Protein AF-A0A0H5QRA1-F1 (afdb_monomer)

Secondary structure (DSSP, 8-state):
---------TTS-HHHHHHHHHHHTTPEEE-----TT--HHHHHHHHHHHHHHHTTS-EEE---GGG-SSTHHHHHHHHHHHTS--TT-S-HHHHHHHHHHHHHHS-S-----

Solvent-accessible surface area (backbone atoms only — not comparable to full-atom values): 7324 Å² total; per-residue (Å²): 140,88,86,83,86,89,83,76,66,90,89,72,44,65,68,61,51,53,53,49,51,30,56,76,70,70,30,47,78,44,65,87,79,89,56,95,86,58,46,71,67,58,50,49,54,51,48,49,52,51,56,59,45,53,57,77,44,64,66,45,79,56,84,56,77,93,69,61,80,49,76,66,52,56,56,47,50,48,31,38,74,74,75,66,50,54,86,84,68,61,55,78,77,64,42,52,62,52,53,53,52,38,53,72,72,47,70,99,73,76,81,87,130

Radius of gyration: 16.14 Å; Cα contacts (8 Å, |Δi|>4): 67; chains: 1; bounding box: 44×27×43 Å

Structure (mmCIF, N/CA/C/O backbone):
data_AF-A0A0H5QRA1-F1
#
_entry.id   AF-A0A0H5QRA1-F1
#
loop_
_atom_site.group_PDB
_atom_site.id
_atom_site.type_symbol
_atom_site.label_atom_id
_atom_site.label_alt_id
_atom_site.label_comp_id
_atom_site.label_asym_id
_atom_site.label_entity_id
_atom_site.label_seq_id
_atom_site.pdbx_PDB_ins_code
_atom_site.Cartn_x
_atom_site.Cartn_y
_atom_site.Cartn_z
_atom_site.occupancy
_atom_site.B_iso_or_equiv
_atom_site.auth_seq_id
_atom_site.auth_comp_id
_atom_site.auth_asym_id
_atom_site.auth_atom_id
_atom_site.pdbx_PDB_model_num
ATOM 1 N N . ARG A 1 1 ? -11.173 -10.483 -1.622 1.00 67.06 1 ARG A N 1
ATOM 2 C CA . ARG A 1 1 ? -9.724 -10.169 -1.719 1.00 67.06 1 ARG A CA 1
ATOM 3 C C . ARG A 1 1 ? -9.287 -10.489 -3.142 1.00 67.06 1 ARG A C 1
ATOM 5 O O . ARG A 1 1 ? -9.627 -11.570 -3.600 1.00 67.06 1 ARG A O 1
ATOM 12 N N . GLY A 1 2 ? -8.620 -9.572 -3.843 1.00 88.69 2 GLY A N 1
ATOM 13 C CA . GLY A 1 2 ? -8.168 -9.791 -5.219 1.00 88.69 2 GLY A CA 1
ATOM 14 C C . GLY A 1 2 ? -6.835 -9.093 -5.444 1.00 88.69 2 GLY A C 1
ATOM 15 O O . GLY A 1 2 ? -6.763 -7.878 -5.311 1.00 88.69 2 GLY A O 1
ATOM 16 N N . ASN A 1 3 ? -5.799 -9.870 -5.750 1.00 93.12 3 ASN A N 1
ATOM 17 C CA . ASN A 1 3 ? -4.453 -9.384 -6.036 1.00 93.12 3 ASN A CA 1
ATOM 18 C C . ASN A 1 3 ? -4.052 -9.903 -7.419 1.00 93.12 3 ASN A C 1
ATOM 20 O O . ASN A 1 3 ? -4.358 -11.049 -7.749 1.00 93.12 3 ASN A O 1
ATOM 24 N N . ALA A 1 4 ? -3.368 -9.086 -8.215 1.00 94.56 4 ALA A N 1
ATOM 25 C CA . ALA A 1 4 ? -2.898 -9.477 -9.539 1.00 94.56 4 ALA A CA 1
ATOM 26 C C . ALA A 1 4 ? -1.475 -8.965 -9.769 1.00 94.56 4 ALA A C 1
ATOM 28 O O . ALA A 1 4 ? -1.169 -7.814 -9.462 1.00 94.56 4 ALA A O 1
ATOM 29 N N . LEU A 1 5 ? -0.624 -9.813 -10.348 1.00 95.00 5 LEU A N 1
ATOM 30 C CA . LEU A 1 5 ? 0.704 -9.437 -10.823 1.00 95.00 5 LEU A CA 1
ATOM 31 C C . LEU A 1 5 ? 0.647 -9.263 -12.341 1.00 95.00 5 LEU A C 1
ATOM 33 O O . LEU A 1 5 ? 0.432 -10.226 -13.076 1.00 9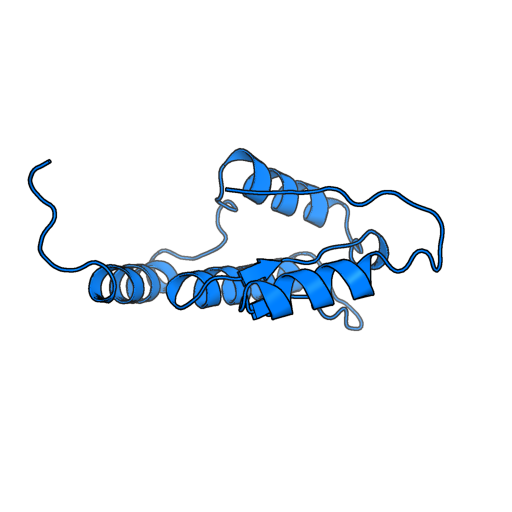5.00 5 LEU A O 1
ATOM 37 N N . LEU A 1 6 ? 0.821 -8.031 -12.816 1.00 94.25 6 LEU A N 1
ATOM 38 C CA . LEU A 1 6 ? 0.792 -7.728 -14.244 1.00 94.25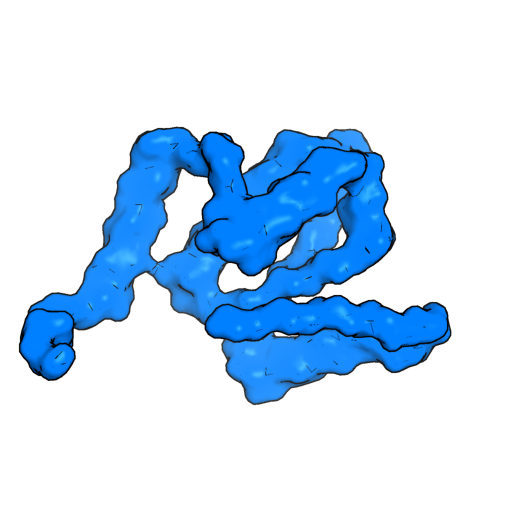 6 LEU A CA 1
ATOM 39 C C . LEU A 1 6 ? 2.208 -7.821 -14.818 1.00 94.25 6 LEU A C 1
ATOM 41 O O . LEU A 1 6 ? 3.043 -6.952 -14.568 1.00 94.25 6 LEU A O 1
ATOM 45 N N . VAL A 1 7 ? 2.456 -8.841 -15.637 1.00 93.81 7 VAL A N 1
ATOM 46 C CA . VAL A 1 7 ? 3.744 -9.068 -16.306 1.00 93.81 7 VAL A CA 1
ATOM 47 C C . VAL A 1 7 ? 3.624 -8.727 -17.789 1.00 93.81 7 VAL A C 1
ATOM 49 O O . VAL A 1 7 ? 2.657 -9.094 -18.449 1.00 93.81 7 VAL A O 1
ATOM 52 N N . GLY A 1 8 ? 4.600 -8.001 -18.327 1.00 90.62 8 GLY A N 1
ATOM 53 C CA . GLY A 1 8 ? 4.651 -7.662 -19.748 1.00 90.62 8 GLY A CA 1
ATOM 54 C C . GLY A 1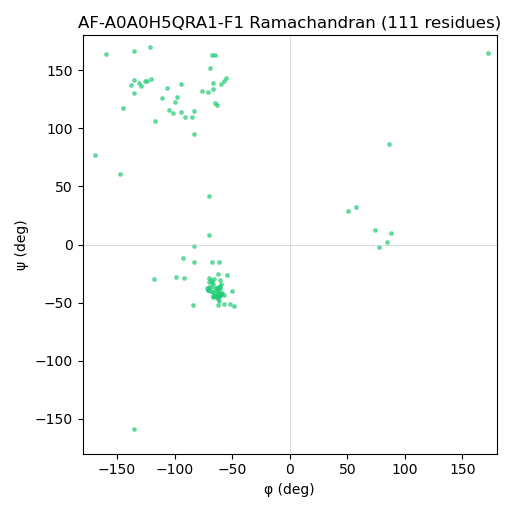 8 ? 5.758 -6.663 -20.051 1.00 90.62 8 GLY A C 1
ATOM 55 O O . GLY A 1 8 ? 6.262 -5.998 -19.145 1.00 90.62 8 GLY A O 1
ATOM 56 N N . VAL A 1 9 ? 6.102 -6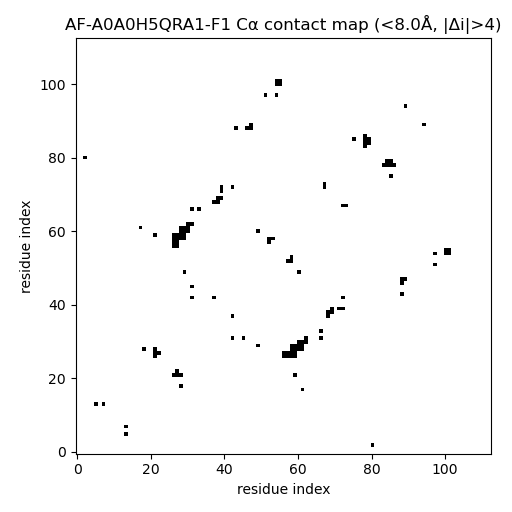.515 -21.325 1.00 92.12 9 VAL A N 1
ATOM 57 C CA . VAL A 1 9 ? 7.167 -5.610 -21.784 1.00 92.12 9 VAL A CA 1
ATOM 58 C C . VAL A 1 9 ? 6.842 -4.127 -21.532 1.00 92.12 9 VAL A C 1
ATOM 60 O O . VAL A 1 9 ? 5.697 -3.755 -21.247 1.00 92.12 9 VAL A O 1
ATOM 63 N N . GLY A 1 10 ? 7.855 -3.260 -21.589 1.00 87.75 10 GLY A N 1
ATOM 64 C CA . GLY A 1 10 ? 7.677 -1.808 -21.475 1.00 87.75 10 GLY A CA 1
ATOM 65 C C . GLY A 1 10 ? 6.683 -1.273 -22.514 1.00 87.75 10 GLY A C 1
ATOM 66 O O . GLY A 1 10 ? 6.612 -1.778 -23.629 1.00 87.75 10 GLY A O 1
ATOM 67 N N . GLY A 1 11 ? 5.870 -0.285 -22.137 1.00 90.00 11 GLY A N 1
ATOM 68 C CA . GLY A 1 11 ? 4.875 0.310 -23.041 1.00 90.00 11 GLY A CA 1
ATOM 69 C C . GLY A 1 11 ? 3.600 -0.514 -23.267 1.00 90.00 11 GLY A C 1
ATOM 70 O O . GLY A 1 11 ? 2.674 -0.015 -23.894 1.00 90.00 11 GLY A O 1
ATOM 71 N N . SER A 1 12 ? 3.469 -1.716 -22.692 1.00 93.12 12 SER A N 1
ATOM 72 C CA . SER A 1 12 ? 2.278 -2.573 -22.857 1.00 93.12 12 SER A CA 1
ATOM 73 C C . SER A 1 12 ? 0.998 -2.064 -22.164 1.00 93.12 12 SER A C 1
ATOM 75 O O . SER A 1 12 ? 0.019 -2.796 -22.057 1.00 93.12 12 SER A O 1
ATOM 77 N N . GLY A 1 13 ? 1.008 -0.845 -21.619 1.00 94.75 13 GLY A N 1
ATOM 78 C CA . GLY A 1 13 ? -0.171 -0.210 -21.028 1.00 94.75 13 GLY A CA 1
ATOM 79 C C . GLY A 1 13 ? -0.615 -0.740 -19.660 1.00 94.75 13 GLY A C 1
ATOM 80 O O . GLY A 1 13 ? -1.696 -0.369 -19.224 1.00 94.75 13 GLY A O 1
ATOM 81 N N . LYS A 1 14 ? 0.189 -1.553 -18.952 1.00 95.06 14 LYS A N 1
ATOM 82 C CA . LYS A 1 14 ? -0.184 -2.161 -17.649 1.00 95.06 14 LYS A CA 1
ATOM 83 C C . LYS A 1 14 ? -0.768 -1.153 -16.657 1.00 95.06 14 LYS A C 1
ATOM 85 O O . LYS A 1 14 ? -1.866 -1.351 -16.157 1.00 95.06 14 LYS A O 1
ATOM 90 N N . GLN A 1 15 ? -0.063 -0.045 -16.414 1.00 94.62 15 GLN A N 1
ATOM 91 C CA . GLN A 1 15 ? -0.544 0.986 -15.490 1.00 94.62 15 GLN A CA 1
ATOM 92 C C . GLN A 1 15 ? -1.805 1.686 -16.012 1.00 94.62 15 GLN A C 1
ATOM 94 O O . GLN A 1 15 ? -2.728 1.928 -15.240 1.00 94.62 15 GLN A O 1
ATOM 99 N N . SER A 1 16 ? -1.873 1.990 -17.311 1.00 96.12 16 SER A N 1
ATOM 100 C CA . SER A 1 16 ? -3.051 2.611 -17.927 1.00 96.12 16 SER A CA 1
ATOM 101 C C . SER A 1 16 ? -4.286 1.715 -17.816 1.00 96.12 16 SER A C 1
ATOM 103 O O . SER A 1 16 ? -5.360 2.200 -17.474 1.00 96.12 16 SER A O 1
ATOM 105 N N . LEU A 1 17 ? -4.127 0.407 -18.034 1.00 95.38 17 LEU A N 1
ATOM 106 C CA . LEU A 1 17 ? -5.196 -0.579 -17.905 1.00 95.38 17 LEU A CA 1
ATOM 107 C C . LEU A 1 17 ? -5.651 -0.730 -16.451 1.00 95.38 17 LEU A C 1
ATOM 109 O O . LEU A 1 17 ? -6.851 -0.716 -16.201 1.00 95.38 17 LEU A O 1
ATOM 113 N N . THR A 1 18 ? -4.726 -0.804 -15.488 1.00 96.31 18 THR A N 1
ATOM 114 C CA . THR A 1 18 ? -5.076 -0.834 -14.057 1.00 96.31 18 THR A CA 1
ATOM 115 C C . THR A 1 18 ? -5.852 0.418 -13.647 1.00 96.31 18 THR A C 1
ATOM 117 O O . THR A 1 18 ? -6.860 0.314 -12.952 1.00 96.31 18 THR A O 1
ATOM 120 N N . ARG A 1 19 ? -5.433 1.603 -14.114 1.00 96.69 19 ARG A N 1
ATOM 121 C CA . ARG A 1 19 ? -6.139 2.872 -13.866 1.00 96.69 19 ARG A CA 1
ATOM 122 C C . ARG A 1 19 ? -7.537 2.881 -14.479 1.00 96.69 19 ARG A C 1
ATOM 124 O O . ARG A 1 19 ? -8.484 3.290 -13.813 1.00 96.69 19 ARG A O 1
ATOM 131 N N . LEU A 1 20 ? -7.670 2.413 -15.720 1.00 97.56 20 LEU A N 1
ATOM 132 C CA . LEU A 1 20 ? -8.961 2.297 -16.396 1.00 97.56 20 LEU A CA 1
ATOM 133 C C . LEU A 1 20 ? -9.887 1.328 -15.654 1.00 97.56 20 LEU A C 1
ATOM 135 O O . LEU A 1 20 ? -11.027 1.676 -15.377 1.00 97.56 20 LEU A O 1
ATOM 139 N N . ALA A 1 21 ? -9.387 0.150 -15.277 1.00 96.81 21 ALA A N 1
ATOM 140 C CA . ALA A 1 21 ? -10.155 -0.848 -14.541 1.00 96.81 21 ALA A CA 1
ATOM 141 C C . ALA A 1 21 ? -10.619 -0.321 -13.175 1.00 96.81 21 ALA A C 1
ATOM 143 O O . ALA A 1 21 ? -11.788 -0.482 -12.831 1.00 96.81 21 ALA A O 1
ATOM 144 N N . ALA A 1 22 ? -9.740 0.360 -12.429 1.00 96.69 22 ALA A N 1
ATOM 145 C CA . ALA A 1 22 ? -10.100 1.006 -11.167 1.00 96.69 22 ALA A CA 1
ATOM 146 C C . ALA A 1 22 ? -11.197 2.064 -11.370 1.00 96.69 22 ALA A C 1
ATOM 148 O O . ALA A 1 22 ? -12.166 2.085 -10.618 1.00 96.69 22 ALA A O 1
ATOM 149 N N . CYS A 1 23 ? -11.097 2.877 -12.426 1.00 96.69 23 CYS A N 1
ATOM 150 C CA . CYS A 1 23 ? -12.120 3.859 -12.788 1.00 96.69 23 CYS A CA 1
ATOM 151 C C . CYS A 1 23 ? -13.469 3.197 -13.121 1.00 96.69 23 CYS A C 1
ATOM 153 O O . CYS A 1 23 ? -14.494 3.583 -12.563 1.00 96.69 23 CYS A O 1
ATOM 155 N N . CYS A 1 24 ? -13.474 2.160 -13.966 1.00 98.00 24 CYS A N 1
ATOM 156 C CA . CYS A 1 24 ? -14.684 1.411 -14.316 1.00 98.00 24 CYS A CA 1
ATOM 157 C C . CYS A 1 24 ? -15.342 0.753 -13.095 1.00 98.00 24 CYS A C 1
ATOM 159 O O . CYS A 1 24 ? -16.566 0.697 -13.022 1.00 98.00 24 CYS A O 1
ATOM 161 N N . ALA A 1 25 ? -14.540 0.279 -12.138 1.00 96.06 25 ALA A N 1
ATOM 162 C CA . ALA A 1 25 ? -15.012 -0.297 -10.880 1.00 96.06 25 ALA A CA 1
ATOM 163 C C . ALA A 1 25 ? -15.336 0.755 -9.801 1.00 96.06 25 ALA A C 1
ATOM 165 O O . ALA A 1 25 ? -15.758 0.383 -8.710 1.00 96.06 25 ALA A O 1
ATOM 166 N N . GLN A 1 26 ? -15.133 2.048 -10.084 1.00 96.44 26 GLN A N 1
ATOM 167 C CA . GLN A 1 26 ? -15.295 3.159 -9.138 1.00 96.44 26 GLN A CA 1
ATOM 168 C C . GLN A 1 26 ? -14.429 3.023 -7.873 1.00 96.44 26 GLN A C 1
ATOM 170 O O . GLN A 1 26 ? -14.814 3.451 -6.787 1.00 96.44 26 GLN A O 1
ATOM 175 N N . TYR A 1 27 ? -13.247 2.419 -8.000 1.00 96.50 27 TYR A N 1
ATOM 176 C CA . TYR A 1 27 ? -12.295 2.279 -6.902 1.00 96.50 27 TYR A CA 1
ATOM 177 C C . TYR A 1 27 ? -11.289 3.422 -6.931 1.00 96.50 27 TYR A C 1
ATOM 179 O O . TYR A 1 27 ? -10.758 3.788 -7.984 1.00 96.50 27 TYR A O 1
ATOM 187 N N . SER A 1 28 ? -10.972 3.952 -5.752 1.00 95.94 28 SER A N 1
ATOM 188 C CA . SER A 1 28 ? -9.888 4.920 -5.622 1.00 95.94 28 SER A CA 1
ATOM 189 C C . SER A 1 28 ? -8.550 4.245 -5.911 1.00 95.94 28 SER A C 1
ATOM 191 O O . SER A 1 28 ? -8.307 3.121 -5.482 1.00 95.94 28 SER A O 1
ATOM 193 N N . LEU A 1 29 ? -7.658 4.916 -6.631 1.00 96.69 29 LEU A N 1
ATOM 194 C CA . LEU A 1 29 ? -6.325 4.391 -6.910 1.00 96.69 29 LEU A CA 1
ATOM 195 C C . LEU A 1 29 ? -5.316 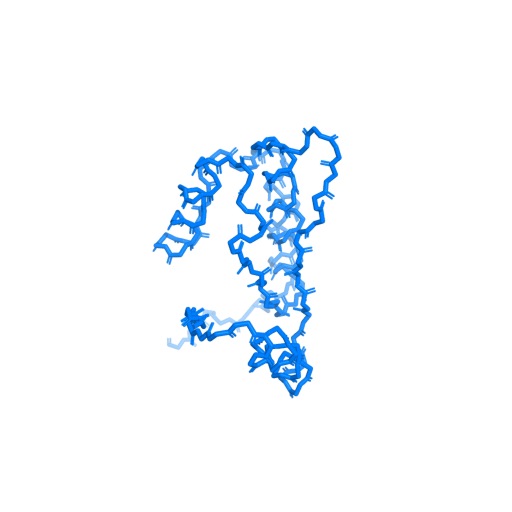4.995 -5.934 1.00 96.69 29 LEU A C 1
ATOM 197 O O . LEU A 1 29 ? -5.194 6.216 -5.851 1.00 96.69 29 LEU A O 1
ATOM 201 N N . PHE A 1 30 ? -4.551 4.146 -5.257 1.00 97.81 30 PHE A N 1
ATOM 202 C CA . PHE A 1 30 ? -3.439 4.558 -4.412 1.00 97.81 30 PHE A CA 1
ATOM 203 C C . PHE A 1 30 ? -2.116 4.119 -5.039 1.00 97.81 30 PHE A C 1
ATOM 205 O O . PHE A 1 30 ? -1.929 2.946 -5.366 1.00 97.81 30 PHE A O 1
ATOM 212 N N . VAL A 1 31 ? -1.202 5.070 -5.210 1.00 96.94 31 VAL A N 1
ATOM 213 C CA . VAL A 1 31 ? 0.147 4.859 -5.747 1.00 96.94 31 VAL A CA 1
ATOM 214 C C . VAL A 1 31 ? 1.099 5.640 -4.858 1.00 96.94 31 VAL A C 1
ATOM 216 O O . VAL A 1 31 ? 0.839 6.816 -4.604 1.00 96.94 31 VAL A O 1
ATOM 219 N N . ILE A 1 32 ? 2.178 5.011 -4.396 1.00 97.00 32 ILE A N 1
ATOM 220 C CA . ILE A 1 32 ? 3.184 5.737 -3.617 1.00 97.00 32 ILE A CA 1
ATOM 221 C C . ILE A 1 32 ? 3.944 6.721 -4.504 1.00 97.00 32 ILE A C 1
ATOM 223 O O . ILE A 1 32 ? 4.092 6.512 -5.710 1.00 97.00 32 ILE A O 1
ATOM 227 N N . GLN A 1 33 ? 4.425 7.801 -3.900 1.00 95.50 33 GLN A N 1
ATOM 228 C CA . GLN A 1 33 ? 5.219 8.815 -4.582 1.00 95.50 33 GLN A CA 1
ATOM 229 C C . GLN A 1 33 ? 6.604 8.849 -3.957 1.00 95.50 33 GLN A C 1
ATOM 231 O O . GLN A 1 33 ? 6.785 9.351 -2.850 1.00 95.50 33 GLN A O 1
ATOM 236 N N . LEU A 1 34 ? 7.582 8.311 -4.682 1.00 95.50 34 LEU A N 1
ATOM 237 C CA . LEU A 1 34 ? 8.964 8.330 -4.231 1.00 95.50 34 LEU A CA 1
ATOM 238 C C . LEU A 1 34 ? 9.497 9.766 -4.208 1.00 95.50 34 LEU A C 1
ATOM 240 O O . LEU A 1 34 ? 9.344 10.525 -5.167 1.00 95.50 34 LEU A O 1
ATOM 244 N N . SER A 1 35 ? 10.163 10.114 -3.115 1.00 94.31 35 SER A N 1
ATOM 245 C CA . SER A 1 35 ? 10.878 11.373 -2.923 1.00 94.31 35 SER A CA 1
ATOM 246 C C . SER A 1 35 ? 12.357 11.100 -2.627 1.00 94.31 35 SER A C 1
ATOM 248 O O . SER A 1 35 ? 12.784 9.959 -2.433 1.00 94.31 35 SER A O 1
ATOM 250 N N . ARG A 1 36 ? 13.191 12.145 -2.626 1.00 94.81 36 ARG A N 1
ATOM 251 C CA . ARG A 1 36 ? 14.605 11.980 -2.271 1.00 94.81 36 ARG A CA 1
ATOM 252 C C . ARG A 1 36 ? 14.713 11.564 -0.802 1.00 94.81 36 ARG A C 1
ATOM 254 O O . ARG A 1 36 ? 14.295 12.319 0.066 1.00 94.81 36 ARG A O 1
ATOM 261 N N . GLY A 1 37 ? 15.340 10.415 -0.554 1.00 94.12 37 GLY A N 1
ATOM 262 C CA . GLY A 1 37 ? 15.482 9.852 0.792 1.00 94.12 37 GLY A CA 1
ATOM 263 C C . GLY A 1 37 ? 14.317 8.963 1.227 1.00 94.12 37 GLY A C 1
ATOM 264 O O . GLY A 1 37 ? 14.272 8.596 2.390 1.00 94.12 37 GLY A O 1
ATOM 265 N N . TYR A 1 38 ? 13.403 8.615 0.317 1.00 96.75 38 TYR A N 1
ATOM 266 C CA . TYR A 1 38 ? 12.301 7.700 0.600 1.00 96.75 38 TYR A CA 1
ATOM 267 C C . TYR A 1 38 ? 12.820 6.299 0.954 1.00 96.75 38 TYR A C 1
ATOM 269 O O . TYR A 1 38 ? 13.483 5.665 0.130 1.00 96.75 38 TYR A O 1
ATOM 277 N N . GLY A 1 39 ? 12.501 5.823 2.156 1.00 96.50 39 GLY A N 1
ATOM 278 C CA . GLY A 1 39 ? 12.857 4.502 2.664 1.00 96.50 39 GLY A CA 1
ATOM 279 C C . GLY A 1 39 ? 11.683 3.812 3.360 1.00 96.50 39 GLY A C 1
ATOM 280 O O . GLY A 1 39 ? 10.515 4.122 3.116 1.00 96.50 39 GLY A O 1
ATOM 281 N N . GLU A 1 40 ? 11.988 2.832 4.216 1.00 96.12 40 GLU A N 1
ATOM 282 C CA . GLU A 1 40 ? 10.964 1.997 4.867 1.00 96.12 40 GLU A CA 1
ATOM 283 C C . GLU A 1 40 ? 10.005 2.825 5.729 1.00 96.12 40 GLU A C 1
ATOM 285 O O . GLU A 1 40 ? 8.804 2.555 5.761 1.00 96.12 40 GLU A O 1
ATOM 290 N N . TYR A 1 41 ? 10.518 3.856 6.403 1.00 96.00 41 TYR A N 1
ATOM 291 C CA . TYR A 1 41 ? 9.711 4.724 7.253 1.00 96.00 41 TYR A CA 1
ATOM 292 C C . TYR A 1 41 ? 8.632 5.459 6.446 1.00 96.00 41 TYR A C 1
ATOM 294 O O . TYR A 1 41 ? 7.448 5.357 6.768 1.00 96.00 41 TYR A O 1
ATOM 302 N N . GLU A 1 42 ? 9.010 6.133 5.357 1.00 97.62 42 GLU A N 1
ATOM 303 C CA . GLU A 1 42 ? 8.066 6.836 4.484 1.00 97.62 42 GLU A CA 1
ATOM 304 C C . GLU A 1 42 ? 7.063 5.866 3.857 1.00 97.62 42 GLU A C 1
ATOM 306 O O . GLU A 1 42 ? 5.872 6.176 3.765 1.00 97.62 42 GLU A O 1
ATOM 311 N N . PHE A 1 43 ? 7.519 4.666 3.486 1.00 97.56 43 PHE A N 1
ATOM 312 C CA . PHE A 1 43 ? 6.638 3.635 2.958 1.00 97.56 43 PHE A CA 1
ATOM 313 C C . PHE A 1 43 ? 5.609 3.169 3.986 1.00 97.56 43 PHE A C 1
ATOM 315 O O . PHE A 1 43 ? 4.424 3.088 3.665 1.00 97.56 43 PHE A O 1
ATOM 322 N N . ARG A 1 44 ? 6.011 2.934 5.240 1.00 97.31 44 ARG A N 1
ATOM 323 C CA . ARG A 1 44 ? 5.077 2.620 6.334 1.00 97.31 44 ARG A CA 1
ATOM 324 C C . ARG A 1 44 ? 4.062 3.739 6.546 1.00 97.31 44 ARG A C 1
ATOM 326 O O . ARG A 1 44 ? 2.880 3.448 6.708 1.00 97.31 44 ARG A O 1
ATOM 333 N N . GLU A 1 45 ? 4.475 4.999 6.486 1.00 97.00 45 GLU A N 1
ATOM 334 C CA . GLU A 1 45 ? 3.550 6.133 6.594 1.00 97.00 45 GLU A CA 1
ATOM 335 C C . GLU A 1 45 ? 2.556 6.186 5.417 1.00 97.00 45 GLU A C 1
ATOM 337 O O . GLU A 1 45 ? 1.367 6.451 5.612 1.00 97.00 45 GLU A O 1
ATOM 342 N N . ASP A 1 46 ? 2.981 5.854 4.197 1.00 97.75 46 ASP A N 1
ATOM 343 C CA . ASP A 1 46 ? 2.062 5.712 3.062 1.00 97.75 46 ASP A CA 1
ATOM 344 C C . ASP A 1 46 ? 1.125 4.507 3.209 1.00 97.75 46 ASP A C 1
ATOM 346 O O . ASP A 1 46 ? -0.061 4.609 2.881 1.00 97.75 46 ASP A O 1
ATOM 350 N N . LEU A 1 47 ? 1.596 3.394 3.776 1.00 96.94 47 LEU A N 1
ATOM 351 C CA . LEU A 1 47 ? 0.733 2.269 4.126 1.00 96.94 47 LEU A CA 1
ATOM 352 C C . LEU A 1 47 ? -0.294 2.673 5.191 1.00 96.94 47 LEU A C 1
ATOM 354 O O . LEU A 1 47 ? -1.469 2.346 5.042 1.00 96.94 47 LEU A O 1
ATOM 358 N N . LYS A 1 48 ? 0.068 3.457 6.213 1.00 96.44 48 LYS A N 1
ATOM 359 C CA . LYS A 1 48 ? -0.914 3.982 7.178 1.00 96.44 48 LYS A CA 1
ATOM 360 C C . LYS A 1 48 ? -2.017 4.792 6.489 1.00 96.44 48 LYS A C 1
ATOM 362 O O . LYS A 1 48 ? -3.202 4.602 6.786 1.00 96.44 48 LYS A O 1
ATOM 367 N N . LYS A 1 49 ? -1.656 5.657 5.532 1.00 96.25 49 LYS A N 1
ATOM 368 C CA . LYS A 1 49 ? -2.628 6.416 4.720 1.00 96.25 49 LYS A CA 1
ATOM 369 C C . LYS A 1 49 ? -3.512 5.483 3.893 1.00 96.25 49 LYS A C 1
ATOM 371 O O . LYS A 1 49 ? -4.729 5.659 3.888 1.00 96.25 49 LYS A O 1
ATOM 376 N N . LEU A 1 50 ? -2.927 4.473 3.244 1.00 96.38 50 LEU A N 1
ATOM 377 C CA . LEU A 1 50 ? -3.662 3.460 2.483 1.00 96.38 50 LEU A CA 1
ATOM 378 C C . LEU A 1 50 ? -4.690 2.735 3.363 1.00 96.38 50 LEU A C 1
ATOM 380 O O . LEU A 1 50 ? -5.866 2.689 3.013 1.00 96.38 50 LEU A O 1
ATOM 384 N N . TYR A 1 51 ? -4.278 2.223 4.523 1.00 94.19 51 TYR A N 1
ATOM 385 C CA . TYR A 1 51 ? -5.171 1.529 5.456 1.00 94.19 51 TYR A CA 1
ATOM 386 C C . TYR A 1 51 ? -6.278 2.448 5.990 1.00 94.19 51 TYR A C 1
ATOM 388 O O . TYR A 1 51 ? -7.427 2.028 6.095 1.00 94.19 51 TYR A O 1
ATOM 396 N N . SER A 1 52 ? -5.973 3.723 6.233 1.00 93.19 52 SER A N 1
ATOM 397 C CA . SER A 1 52 ? -6.974 4.718 6.639 1.00 93.19 52 SER A CA 1
ATOM 398 C C . SER A 1 52 ? -8.001 5.016 5.538 1.00 93.19 52 SER A C 1
ATOM 400 O O . SER A 1 52 ? -9.168 5.279 5.830 1.00 93.19 52 SER A O 1
ATOM 402 N N . LEU A 1 53 ? -7.594 4.978 4.264 1.00 93.19 53 LEU A N 1
ATOM 403 C CA . LEU A 1 53 ? -8.504 5.118 3.121 1.00 93.19 53 LEU A CA 1
ATOM 404 C C . LEU A 1 53 ? -9.407 3.891 2.958 1.00 93.19 53 LEU A C 1
ATOM 406 O O . LEU A 1 53 ? -10.586 4.052 2.640 1.00 93.19 53 LEU A O 1
ATOM 410 N N . LEU A 1 54 ? -8.884 2.688 3.225 1.00 91.12 54 LEU A N 1
ATOM 411 C CA . LEU A 1 54 ? -9.652 1.438 3.183 1.00 91.12 54 LEU A CA 1
ATOM 412 C C . LEU A 1 54 ? -10.801 1.411 4.200 1.00 91.12 54 LEU A C 1
ATOM 414 O O . LEU A 1 54 ? -11.801 0.743 3.959 1.00 91.12 54 LEU A O 1
ATOM 418 N N . CYS A 1 55 ? -10.702 2.165 5.300 1.00 89.44 55 CYS A N 1
ATOM 419 C CA . CYS A 1 55 ? -11.800 2.324 6.258 1.00 89.44 55 CYS A CA 1
ATOM 420 C C . CYS A 1 55 ? -13.003 3.100 5.695 1.00 89.44 55 CYS A C 1
ATOM 422 O O . CYS A 1 55 ? -14.059 3.086 6.316 1.00 89.44 55 CYS A O 1
ATOM 424 N N . LYS A 1 56 ? -12.849 3.802 4.564 1.00 89.06 56 LYS A N 1
ATOM 425 C CA . LYS A 1 56 ? -13.873 4.706 4.010 1.00 89.06 56 LYS A CA 1
ATOM 426 C C . LYS A 1 56 ? -14.380 4.289 2.634 1.00 89.06 56 LYS A C 1
ATOM 428 O O . LYS A 1 56 ? -15.495 4.636 2.268 1.00 89.06 56 LYS A O 1
ATOM 433 N N . GLN A 1 57 ? -13.549 3.622 1.834 1.00 91.12 57 GLN A N 1
ATOM 434 C CA . GLN A 1 57 ? -13.875 3.292 0.447 1.00 91.12 57 GLN A CA 1
ATOM 435 C C . GLN A 1 57 ? -13.027 2.135 -0.087 1.00 91.12 57 GLN A C 1
ATOM 437 O O . GLN A 1 57 ? -11.964 1.816 0.445 1.00 91.12 57 GLN A O 1
ATOM 442 N N . ALA A 1 58 ? -13.471 1.544 -1.197 1.00 93.31 58 ALA A N 1
ATOM 443 C CA . ALA A 1 58 ? -12.688 0.560 -1.933 1.00 93.31 58 ALA A CA 1
ATOM 444 C C . ALA A 1 58 ? -11.496 1.226 -2.649 1.00 93.31 58 ALA A C 1
ATOM 446 O O . ALA A 1 58 ? -11.652 2.232 -3.350 1.00 93.31 58 ALA A O 1
ATOM 447 N N . VAL A 1 59 ? -10.301 0.649 -2.479 1.00 95.69 59 VAL A N 1
ATOM 448 C CA . VAL A 1 59 ? -9.043 1.180 -3.022 1.00 95.69 59 VAL A CA 1
ATOM 449 C C . VAL A 1 59 ? -8.280 0.094 -3.781 1.00 95.69 59 VAL A C 1
ATOM 451 O O . VAL A 1 59 ? -8.131 -1.027 -3.297 1.00 95.69 59 VAL A O 1
ATOM 454 N N . VAL A 1 60 ? -7.741 0.445 -4.950 1.00 96.94 60 VAL A N 1
ATOM 455 C CA . VAL A 1 60 ? -6.713 -0.324 -5.660 1.00 96.94 60 VAL A CA 1
ATOM 456 C C . VAL A 1 60 ? -5.347 0.237 -5.289 1.00 96.94 60 VAL A C 1
ATOM 458 O O . VAL A 1 60 ? -5.015 1.366 -5.652 1.00 96.94 60 VAL A O 1
ATOM 461 N N . PHE A 1 61 ? -4.536 -0.564 -4.603 1.00 97.25 61 PHE A N 1
ATOM 462 C CA . PHE A 1 61 ? -3.124 -0.260 -4.403 1.00 97.25 61 PHE A CA 1
ATOM 463 C C . PHE A 1 61 ? -2.320 -0.710 -5.627 1.00 97.25 61 PHE A C 1
ATOM 465 O O . PHE A 1 61 ? -2.256 -1.901 -5.927 1.00 97.25 61 PHE A O 1
ATOM 472 N N . MET A 1 62 ? -1.720 0.238 -6.349 1.00 97.12 62 MET A N 1
ATOM 473 C CA . MET A 1 62 ? -0.863 -0.053 -7.497 1.00 97.12 62 MET A CA 1
ATOM 474 C C . MET A 1 62 ? 0.605 0.138 -7.116 1.00 97.12 62 MET A C 1
ATOM 476 O O . MET A 1 62 ? 1.059 1.251 -6.849 1.00 97.12 62 MET A O 1
ATOM 480 N N . PHE A 1 63 ? 1.352 -0.960 -7.149 1.00 96.94 63 PHE A N 1
ATOM 481 C CA . PHE A 1 63 ? 2.769 -1.028 -6.813 1.00 96.94 63 PHE A CA 1
ATOM 482 C C . PHE A 1 63 ? 3.545 -1.660 -7.978 1.00 96.94 63 PHE A C 1
ATOM 484 O O . PHE A 1 63 ? 3.041 -2.576 -8.627 1.00 96.94 63 PHE A O 1
ATOM 491 N N . SER A 1 64 ? 4.739 -1.152 -8.280 1.00 94.56 64 SER A N 1
ATOM 492 C CA . SER A 1 64 ? 5.580 -1.617 -9.389 1.00 94.56 64 SER A CA 1
ATOM 493 C C . SER A 1 64 ? 7.025 -1.755 -8.935 1.00 94.56 64 SER A C 1
ATOM 495 O O . SER A 1 64 ? 7.402 -1.207 -7.906 1.00 94.56 64 SER A O 1
ATOM 497 N N . ASP A 1 65 ? 7.841 -2.423 -9.739 1.00 93.06 65 ASP A N 1
ATOM 498 C CA . ASP A 1 65 ? 9.294 -2.516 -9.575 1.00 93.06 65 ASP A CA 1
ATOM 499 C C . ASP A 1 65 ? 9.958 -1.144 -9.382 1.00 93.06 65 ASP A C 1
ATOM 501 O O . ASP A 1 65 ? 10.782 -0.984 -8.490 1.00 93.06 65 ASP A O 1
ATOM 505 N N . ALA A 1 66 ? 9.514 -0.119 -10.117 1.00 93.44 66 ALA A N 1
ATOM 506 C CA . ALA A 1 66 ? 10.015 1.251 -9.967 1.00 93.44 66 ALA A CA 1
ATOM 507 C C . ALA A 1 66 ? 9.777 1.879 -8.576 1.00 93.44 66 ALA A C 1
ATOM 509 O O . ALA A 1 66 ? 10.360 2.915 -8.271 1.00 93.44 66 ALA A O 1
ATOM 510 N N . HIS A 1 67 ? 8.900 1.296 -7.753 1.00 96.25 67 HIS A N 1
ATOM 511 C CA . HIS A 1 67 ? 8.610 1.758 -6.395 1.00 96.25 67 HIS A CA 1
ATOM 512 C C . HIS A 1 67 ? 9.477 1.072 -5.327 1.00 96.25 67 HIS A C 1
ATOM 514 O O . HIS A 1 67 ? 9.472 1.506 -4.177 1.00 96.25 67 HIS A O 1
ATOM 520 N N . VAL A 1 68 ? 10.197 0.002 -5.678 1.00 95.56 68 VAL A N 1
ATOM 521 C CA . VAL A 1 68 ? 11.025 -0.765 -4.741 1.00 95.56 68 VAL A CA 1
ATOM 522 C C . VAL A 1 68 ? 12.377 -0.070 -4.600 1.00 95.56 68 VAL A C 1
ATOM 524 O O . VAL A 1 68 ? 13.271 -0.261 -5.420 1.00 95.56 68 VAL A O 1
ATOM 527 N N . VAL A 1 69 ? 12.508 0.771 -3.573 1.00 94.62 69 VAL A N 1
ATOM 528 C CA . VAL A 1 69 ? 13.774 1.451 -3.235 1.00 94.62 69 VAL A CA 1
ATOM 529 C C . VAL A 1 69 ? 14.592 0.639 -2.227 1.00 94.62 69 VAL A C 1
ATOM 531 O O . VAL A 1 69 ? 15.818 0.697 -2.245 1.00 94.62 69 VAL A O 1
ATOM 534 N N . ASP A 1 70 ? 13.913 -0.138 -1.385 1.00 94.00 70 ASP A N 1
ATOM 535 C CA . ASP A 1 70 ? 14.495 -0.979 -0.342 1.00 94.00 70 ASP A CA 1
ATOM 536 C C . ASP A 1 70 ? 13.822 -2.364 -0.363 1.00 94.00 70 ASP A C 1
ATOM 538 O O . ASP A 1 70 ? 12.613 -2.471 -0.601 1.00 94.00 70 ASP A O 1
ATOM 542 N N . GLU A 1 71 ? 14.592 -3.432 -0.133 1.00 92.88 71 GLU A N 1
ATOM 543 C CA . GLU A 1 71 ? 14.092 -4.816 -0.130 1.00 92.88 71 GLU A CA 1
ATOM 544 C C . GLU A 1 71 ? 13.014 -5.045 0.942 1.00 92.88 71 GLU A C 1
ATOM 546 O O . GLU A 1 71 ? 12.066 -5.803 0.709 1.00 92.88 71 GLU A O 1
ATOM 551 N N . SER A 1 72 ? 13.086 -4.316 2.062 1.00 95.25 72 SER A N 1
ATOM 552 C CA . SER A 1 72 ? 12.081 -4.336 3.137 1.00 95.25 72 SER A CA 1
ATOM 553 C C . SER A 1 72 ? 10.662 -4.036 2.638 1.00 95.25 72 SER A C 1
ATOM 555 O O . SER A 1 72 ? 9.681 -4.525 3.205 1.00 95.25 72 SER A O 1
ATOM 557 N N . PHE A 1 73 ? 10.504 -3.299 1.530 1.00 96.88 73 PHE A N 1
ATOM 558 C CA . PHE A 1 73 ? 9.183 -2.979 0.979 1.00 96.88 73 PHE A CA 1
ATOM 559 C C . PHE A 1 73 ? 8.460 -4.249 0.539 1.00 96.88 73 PHE A C 1
ATOM 561 O O . PHE A 1 73 ? 7.247 -4.370 0.723 1.00 96.88 73 PHE A O 1
ATOM 568 N N . LEU A 1 74 ? 9.198 -5.210 -0.022 1.00 96.62 74 LEU A N 1
ATOM 569 C CA . LEU A 1 74 ? 8.634 -6.471 -0.485 1.00 96.62 74 LEU A CA 1
ATOM 570 C C . LEU A 1 74 ? 8.188 -7.348 0.685 1.00 96.62 74 LEU A C 1
ATOM 572 O O . LEU A 1 74 ? 7.171 -8.030 0.564 1.00 96.62 74 LEU A O 1
ATOM 576 N N . GLU A 1 75 ? 8.868 -7.284 1.830 1.00 95.88 75 GLU A N 1
ATOM 577 C CA . GLU A 1 75 ? 8.427 -7.964 3.051 1.00 95.88 75 GLU A CA 1
ATOM 578 C C . GLU A 1 75 ? 7.103 -7.385 3.564 1.00 95.88 75 GLU A C 1
ATOM 580 O O . GLU A 1 75 ? 6.170 -8.127 3.886 1.00 95.88 75 GLU A O 1
ATOM 585 N N . LEU A 1 76 ? 6.979 -6.054 3.583 1.00 96.81 76 LEU A N 1
ATOM 586 C CA . LEU A 1 76 ? 5.747 -5.370 3.983 1.00 96.81 76 LEU A CA 1
ATOM 587 C C . LEU A 1 76 ? 4.595 -5.692 3.021 1.00 96.81 76 LEU A C 1
ATOM 589 O O . LEU A 1 76 ? 3.507 -6.055 3.471 1.00 96.81 76 LEU A O 1
ATOM 593 N N . VAL A 1 77 ? 4.837 -5.651 1.706 1.00 96.00 77 VAL A N 1
ATOM 594 C CA . VAL A 1 77 ? 3.853 -6.056 0.689 1.00 96.00 77 VAL A CA 1
ATOM 595 C C . VAL A 1 77 ? 3.467 -7.527 0.861 1.00 96.00 77 VAL A C 1
ATOM 597 O O . VAL A 1 77 ? 2.282 -7.852 0.829 1.00 96.00 77 VAL A O 1
ATOM 600 N N . ASN A 1 78 ? 4.421 -8.425 1.107 1.00 95.12 78 ASN A N 1
ATOM 601 C CA . ASN A 1 78 ? 4.131 -9.838 1.345 1.00 95.12 78 ASN A CA 1
ATOM 602 C C . ASN A 1 78 ? 3.227 -10.036 2.571 1.00 95.12 78 ASN A C 1
ATOM 604 O O . ASN A 1 78 ? 2.246 -10.778 2.503 1.00 95.12 78 ASN A O 1
ATOM 608 N N . ASN A 1 79 ? 3.492 -9.324 3.668 1.00 95.44 79 ASN A N 1
ATOM 609 C CA . ASN A 1 79 ? 2.644 -9.347 4.861 1.00 95.44 79 ASN A CA 1
ATOM 610 C C . ASN A 1 79 ? 1.214 -8.861 4.559 1.00 95.44 79 ASN A C 1
ATOM 612 O O . ASN A 1 79 ? 0.243 -9.508 4.969 1.00 95.44 79 ASN A O 1
ATOM 616 N N . MET A 1 80 ? 1.061 -7.792 3.765 1.00 94.12 80 MET A N 1
ATOM 617 C CA . MET A 1 80 ? -0.251 -7.324 3.297 1.00 94.12 80 MET A CA 1
ATOM 618 C C . MET A 1 80 ? -0.977 -8.374 2.449 1.00 94.12 80 MET A C 1
ATOM 620 O O . MET A 1 80 ? -2.173 -8.593 2.626 1.00 94.12 80 MET A O 1
ATOM 624 N N . LEU A 1 81 ? -0.278 -9.029 1.522 1.00 92.94 81 LEU A N 1
ATOM 625 C CA . LEU A 1 81 ? -0.888 -9.991 0.603 1.00 92.94 81 LEU A CA 1
ATOM 626 C C . LEU A 1 81 ? -1.306 -11.286 1.313 1.00 92.94 81 LEU A C 1
ATOM 628 O O . LEU A 1 81 ? -2.366 -11.835 1.007 1.00 92.94 81 LEU A O 1
ATOM 632 N N . THR A 1 82 ? -0.492 -11.758 2.259 1.00 92.56 82 THR A N 1
ATOM 633 C CA . THR A 1 82 ? -0.688 -13.039 2.957 1.00 92.56 82 THR A CA 1
ATOM 634 C C . THR A 1 82 ? -1.642 -12.916 4.140 1.00 92.56 82 THR A C 1
ATOM 636 O O . THR A 1 82 ? -2.631 -13.643 4.216 1.00 92.56 82 THR A O 1
ATOM 639 N N . THR A 1 83 ? -1.395 -11.970 5.047 1.00 92.56 83 THR A N 1
ATOM 640 C CA . THR A 1 83 ? -2.185 -11.815 6.280 1.00 92.56 83 THR A CA 1
ATOM 641 C C . THR A 1 83 ? -3.242 -10.716 6.151 1.00 92.56 83 THR A C 1
ATOM 643 O O . THR A 1 83 ? -4.323 -10.794 6.737 1.00 92.56 83 THR A O 1
ATOM 646 N N . GLY A 1 84 ? -2.999 -9.715 5.302 1.00 89.44 84 GLY A N 1
ATOM 647 C CA . GLY A 1 84 ? -3.789 -8.480 5.269 1.00 89.44 84 GLY A CA 1
ATOM 648 C C . GLY A 1 84 ? -3.324 -7.438 6.285 1.00 89.44 84 GLY A C 1
ATOM 649 O O . GLY A 1 84 ? -3.941 -6.379 6.379 1.00 89.44 84 GLY A O 1
ATOM 650 N N . ILE A 1 85 ? -2.262 -7.712 7.046 1.00 88.44 85 ILE A N 1
ATOM 651 C CA . ILE A 1 85 ? -1.777 -6.870 8.140 1.00 88.44 85 ILE A CA 1
ATOM 652 C C . ILE A 1 85 ? -0.274 -6.658 7.979 1.00 88.44 85 ILE A C 1
ATOM 654 O O . ILE A 1 85 ? 0.470 -7.588 7.685 1.00 88.44 85 ILE A O 1
ATOM 658 N N . VAL A 1 86 ? 0.180 -5.433 8.225 1.00 94.06 86 VAL A N 1
ATOM 659 C CA . VAL A 1 86 ? 1.603 -5.120 8.375 1.00 94.06 86 VAL A CA 1
ATOM 660 C C . VAL A 1 86 ? 1.929 -5.027 9.872 1.00 94.06 86 VAL A C 1
ATOM 662 O O . VAL A 1 86 ? 1.295 -4.234 10.579 1.00 94.06 86 VAL A O 1
ATOM 665 N N . PRO A 1 87 ? 2.882 -5.825 10.393 1.00 90.75 87 PRO A N 1
ATOM 666 C CA . PRO A 1 87 ? 3.240 -5.803 11.808 1.00 90.75 87 PRO A CA 1
ATOM 667 C C . PRO A 1 87 ? 3.731 -4.430 12.274 1.00 90.75 87 PRO A C 1
ATOM 669 O O . PRO A 1 87 ? 4.507 -3.764 11.584 1.00 90.75 87 PRO A O 1
ATOM 672 N N . ALA A 1 88 ? 3.283 -4.031 13.469 1.00 91.56 88 ALA A N 1
ATOM 673 C CA . ALA A 1 88 ? 3.630 -2.755 14.098 1.00 91.56 88 ALA A CA 1
ATOM 674 C C . ALA A 1 88 ? 3.422 -1.528 13.182 1.00 91.56 88 ALA A C 1
ATOM 676 O O . ALA A 1 88 ? 4.131 -0.535 13.308 1.00 91.56 88 ALA A O 1
ATOM 677 N N . LEU A 1 89 ? 2.465 -1.594 12.242 1.00 95.25 89 LEU A N 1
ATOM 678 C CA . LEU A 1 89 ? 2.172 -0.471 11.349 1.00 95.25 89 LEU A CA 1
ATOM 679 C C . LEU A 1 89 ? 1.535 0.700 12.098 1.00 95.25 89 LEU A C 1
ATOM 681 O O . LEU A 1 89 ? 1.876 1.836 11.816 1.00 95.25 89 LEU A O 1
ATOM 685 N N . PHE A 1 90 ? 0.638 0.418 13.042 1.00 94.00 90 PHE A N 1
ATOM 686 C CA . PHE A 1 90 ? -0.032 1.420 13.869 1.00 94.00 90 PHE A CA 1
ATOM 687 C C . PHE A 1 90 ? 0.270 1.180 15.345 1.00 94.00 90 PHE A C 1
ATOM 689 O O . PHE A 1 90 ? 0.274 0.023 15.791 1.00 94.00 90 PHE A O 1
ATOM 696 N N . SER A 1 91 ? 0.439 2.260 16.106 1.00 93.69 91 SER A N 1
ATOM 697 C CA . SER A 1 91 ? 0.368 2.207 17.567 1.00 93.69 91 SER A CA 1
ATOM 698 C C . SER A 1 91 ? -1.063 1.896 18.026 1.00 93.69 91 SER A C 1
ATOM 700 O O . SER A 1 91 ? -2.024 2.022 17.263 1.00 93.69 91 SER A O 1
ATOM 702 N N . ASP A 1 92 ? -1.238 1.480 19.278 1.00 89.38 92 ASP A N 1
ATOM 703 C CA . ASP A 1 92 ? -2.580 1.195 19.801 1.00 89.38 92 ASP A CA 1
ATOM 704 C C . ASP A 1 92 ? -3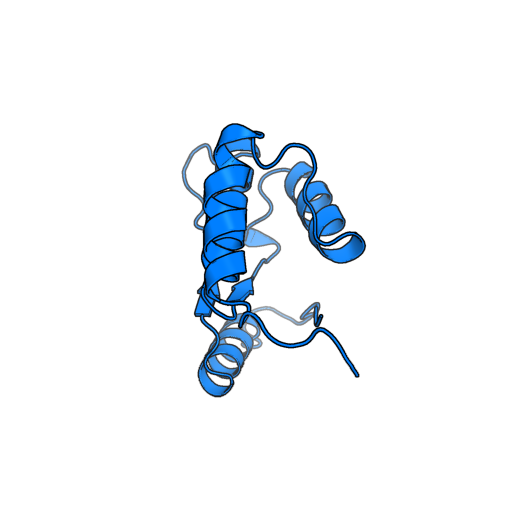.455 2.457 19.887 1.00 89.38 92 ASP A C 1
ATOM 706 O O . ASP A 1 92 ? -4.664 2.390 19.661 1.00 89.38 92 ASP A O 1
ATOM 710 N N . GLU A 1 93 ? -2.834 3.619 20.099 1.00 92.19 93 GLU A N 1
ATOM 711 C CA . GLU A 1 93 ? -3.490 4.930 20.070 1.00 92.19 93 GLU A CA 1
ATOM 712 C C . GLU A 1 93 ? -3.983 5.290 18.659 1.00 92.19 93 GLU A C 1
ATOM 714 O O . GLU A 1 93 ? -5.103 5.774 18.503 1.00 92.19 93 GLU A O 1
ATOM 719 N N . GLU A 1 94 ? -3.196 4.993 17.616 1.00 91.12 94 GLU A N 1
ATOM 720 C CA . GLU A 1 94 ? -3.576 5.225 16.213 1.00 91.12 94 GLU A CA 1
ATOM 721 C C . GLU A 1 94 ? -4.687 4.270 15.735 1.00 91.12 94 GLU A C 1
ATOM 723 O O . GLU A 1 94 ? -5.485 4.627 14.866 1.00 91.12 94 GLU A O 1
ATOM 728 N N . LYS A 1 95 ? -4.784 3.060 16.304 1.00 89.81 95 LYS A N 1
ATOM 729 C CA . LYS A 1 95 ? -5.817 2.073 15.931 1.00 89.81 95 LYS A CA 1
ATOM 730 C C . LYS A 1 95 ? -7.212 2.458 16.410 1.00 89.81 95 LYS A C 1
ATOM 732 O O . LYS A 1 95 ? -8.183 2.208 15.696 1.00 89.81 95 LYS A O 1
ATOM 737 N N . ALA A 1 96 ? -7.332 3.039 17.604 1.00 90.44 96 ALA A N 1
ATOM 738 C CA . ALA A 1 96 ? -8.621 3.378 18.209 1.00 90.44 96 ALA A CA 1
ATOM 739 C C . ALA A 1 96 ? -9.549 4.202 17.283 1.00 90.44 96 ALA A C 1
ATOM 741 O O . ALA A 1 96 ? -10.684 3.767 17.058 1.00 90.44 96 ALA A O 1
ATOM 742 N N . PRO A 1 97 ? -9.109 5.326 16.675 1.00 89.88 97 PRO A N 1
ATOM 743 C CA . PRO A 1 97 ? -9.961 6.101 15.771 1.00 89.88 97 PRO A CA 1
ATOM 744 C C . PRO A 1 97 ? -10.299 5.362 14.468 1.00 89.88 97 PRO A C 1
ATOM 746 O O . PRO A 1 97 ? -11.397 5.539 13.939 1.00 89.88 97 PRO A O 1
ATOM 749 N N . LEU A 1 98 ? -9.400 4.515 13.952 1.00 89.75 98 LEU A N 1
ATOM 750 C CA . LEU A 1 98 ? -9.663 3.717 12.749 1.00 89.75 98 LEU A CA 1
ATOM 751 C C . LEU A 1 98 ? -10.756 2.677 13.002 1.00 89.75 98 LEU A C 1
ATOM 753 O O . LEU A 1 98 ? -11.694 2.564 12.214 1.00 89.75 98 LEU A O 1
ATOM 757 N N . ILE A 1 99 ? -10.682 1.966 14.129 1.00 89.31 99 ILE A N 1
ATOM 758 C CA . ILE A 1 99 ? -11.694 0.978 14.524 1.00 89.31 99 ILE A CA 1
ATOM 759 C C . ILE A 1 99 ? -13.054 1.653 14.695 1.00 89.31 99 ILE A C 1
ATOM 761 O O . ILE A 1 99 ? -14.061 1.139 14.213 1.00 89.31 99 ILE A O 1
ATOM 765 N N . GLU A 1 100 ? -13.084 2.818 15.340 1.00 87.81 100 GLU A N 1
ATOM 766 C CA . GLU A 1 100 ? -14.313 3.589 15.515 1.00 87.81 100 GLU A CA 1
ATOM 767 C C . GLU A 1 100 ? -14.901 4.048 14.173 1.00 87.81 100 GLU A C 1
ATOM 769 O O . GLU A 1 100 ? -16.114 3.993 13.981 1.00 87.81 100 GLU A O 1
ATOM 774 N N . SER A 1 101 ? -14.054 4.445 13.215 1.00 87.38 101 SER A N 1
ATOM 775 C CA . SER A 1 101 ? -14.514 4.810 11.871 1.00 87.38 101 SER A CA 1
ATOM 776 C C . SER A 1 101 ? -15.197 3.640 11.159 1.00 87.38 101 SER A C 1
ATOM 778 O O . SER A 1 101 ? -16.281 3.812 10.614 1.00 87.38 101 SER A O 1
ATOM 780 N N . VAL A 1 102 ? -14.627 2.435 11.252 1.00 87.50 102 VAL A N 1
ATOM 781 C CA . VAL A 1 102 ? -15.195 1.233 10.627 1.00 87.50 102 VAL A CA 1
ATOM 782 C C . VAL A 1 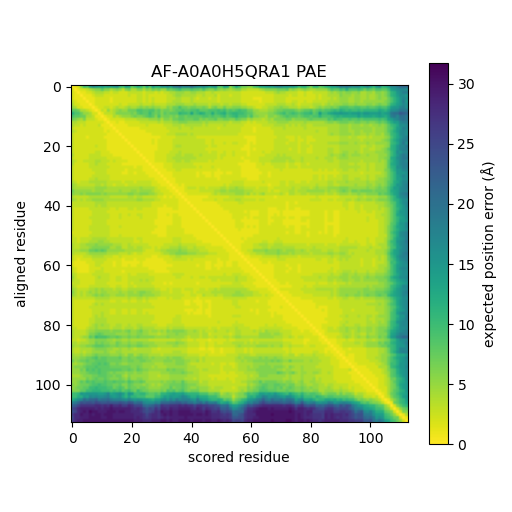102 ? -16.470 0.791 11.340 1.00 87.50 102 VAL A C 1
ATOM 784 O O . VAL A 1 102 ? -17.433 0.417 10.684 1.00 87.50 102 VAL A O 1
ATOM 787 N N . ARG A 1 103 ? -16.524 0.869 12.676 1.00 86.69 103 ARG A N 1
ATOM 788 C CA . ARG A 1 103 ? -17.725 0.511 13.452 1.00 86.69 103 ARG A CA 1
ATOM 789 C C . ARG A 1 103 ? -18.947 1.342 13.084 1.00 86.69 103 ARG A C 1
ATOM 791 O O . ARG A 1 103 ? -20.044 0.806 13.112 1.00 86.69 103 ARG A O 1
ATO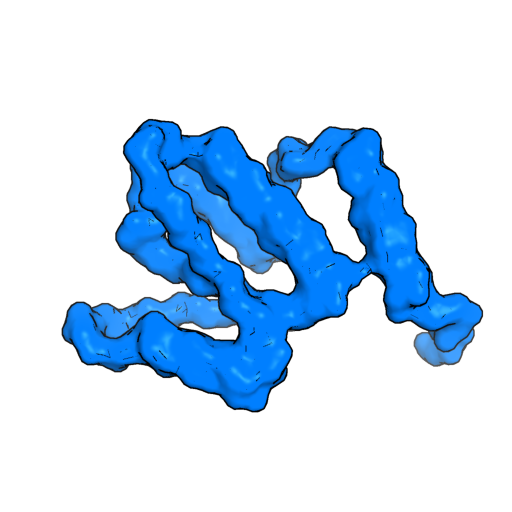M 798 N N . LYS A 1 104 ? -18.767 2.617 12.735 1.00 81.75 104 LYS A N 1
ATOM 799 C CA . LYS A 1 104 ? -19.869 3.484 12.284 1.00 81.75 104 LYS A CA 1
ATOM 800 C C . LYS A 1 104 ? -20.436 3.067 10.929 1.00 81.75 104 LYS A C 1
ATOM 802 O O . LYS A 1 104 ? -21.623 3.260 10.695 1.00 81.75 104 LYS A O 1
ATOM 807 N N . GLU A 1 105 ? -19.600 2.489 10.071 1.00 76.31 105 GLU A N 1
ATOM 808 C CA . GLU A 1 105 ? -19.990 1.975 8.753 1.00 76.31 105 GLU A CA 1
ATOM 809 C C . GLU A 1 105 ? -20.585 0.560 8.823 1.00 76.31 105 GLU A C 1
ATOM 811 O O . GLU A 1 105 ? -21.212 0.108 7.868 1.00 76.31 105 GLU A O 1
ATOM 816 N N . VAL A 1 106 ? -20.417 -0.150 9.947 1.00 75.19 106 VAL A N 1
ATOM 817 C CA . VAL A 1 106 ? -21.097 -1.423 10.212 1.00 75.19 106 VAL A CA 1
ATOM 818 C C . VAL A 1 106 ? -22.479 -1.105 10.795 1.00 75.19 106 VAL A C 1
ATOM 820 O O . VAL A 1 106 ? -22.560 -0.650 11.938 1.00 75.19 106 VAL A O 1
ATOM 823 N N . PRO A 1 107 ? -23.586 -1.340 10.065 1.00 61.41 107 PRO A N 1
ATOM 824 C CA . PRO A 1 107 ? -24.920 -1.156 10.621 1.00 61.41 107 PRO A CA 1
ATOM 825 C C . PRO A 1 107 ? -25.068 -2.022 11.874 1.00 61.41 107 PRO A C 1
ATOM 827 O O . PRO A 1 107 ? -24.619 -3.168 11.893 1.00 61.41 107 PRO A O 1
ATOM 830 N N . SER A 1 108 ? -25.724 -1.509 12.914 1.00 58.41 108 SER A N 1
ATOM 831 C CA . SER A 1 108 ? -25.976 -2.217 14.178 1.00 58.41 108 SER A CA 1
ATOM 832 C C . SER A 1 108 ? -26.988 -3.373 14.050 1.00 58.41 108 SER A C 1
ATOM 834 O O . SER A 1 108 ? -27.856 -3.536 14.903 1.00 58.41 108 SER A O 1
ATOM 836 N N . GLY A 1 109 ? -26.913 -4.170 12.983 1.00 56.53 109 GLY A N 1
ATOM 837 C CA . GLY A 1 109 ? -27.855 -5.241 12.685 1.00 56.53 109 GLY A CA 1
ATOM 838 C C . GLY A 1 109 ? -27.399 -6.155 11.552 1.00 56.53 109 GLY A C 1
ATOM 839 O O . GLY A 1 109 ? -27.929 -6.067 10.456 1.00 56.53 109 GLY A O 1
ATOM 840 N N . THR A 1 110 ? -26.459 -7.050 11.851 1.00 49.41 110 THR A N 1
ATOM 841 C CA . THR A 1 110 ? -26.496 -8.459 11.412 1.00 49.41 110 THR A CA 1
ATOM 842 C C . THR A 1 110 ? -25.839 -9.307 12.506 1.00 49.41 110 THR A C 1
ATOM 844 O O . THR A 1 110 ? -24.791 -9.920 12.312 1.00 49.41 110 THR A O 1
ATOM 847 N N . ALA A 1 111 ? -26.417 -9.268 13.707 1.00 50.53 111 ALA A N 1
ATOM 848 C CA . ALA A 1 111 ? -26.562 -10.512 14.447 1.00 50.53 111 ALA A CA 1
ATOM 849 C C . ALA A 1 111 ? -27.736 -11.238 13.771 1.00 50.53 111 ALA A C 1
ATOM 851 O O . ALA A 1 111 ? -28.745 -10.596 13.493 1.00 50.53 111 ALA A O 1
ATOM 852 N N . ASP A 1 112 ? -27.557 -12.519 13.471 1.00 45.66 112 ASP A N 1
ATOM 853 C CA . ASP A 1 112 ? -28.526 -13.440 12.861 1.00 45.66 112 ASP A CA 1
ATOM 854 C C . ASP A 1 112 ? -28.597 -13.442 11.320 1.00 45.66 112 ASP A C 1
ATOM 856 O O . ASP A 1 112 ? -29.439 -12.797 10.693 1.00 45.66 112 ASP A O 1
ATOM 860 N N . ALA A 1 113 ? -27.722 -14.259 10.725 1.00 36.81 113 ALA A N 1
ATOM 861 C CA . ALA A 1 113 ? -28.059 -15.205 9.656 1.00 36.81 113 ALA A CA 1
ATOM 862 C C . ALA A 1 113 ? -27.073 -16.384 9.685 1.00 36.81 113 ALA A C 1
ATOM 864 O O . A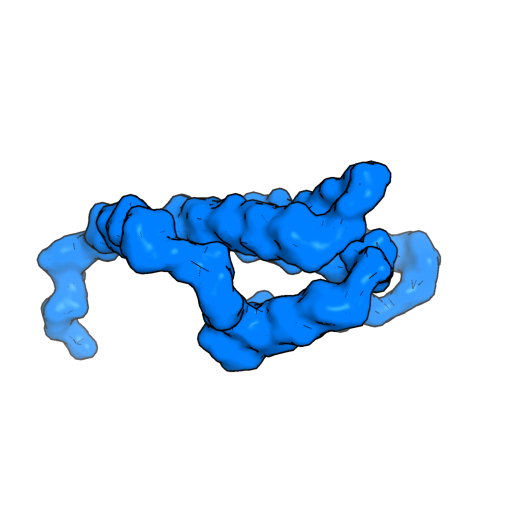LA A 1 113 ? -25.849 -16.121 9.725 1.00 36.81 113 ALA A O 1
#

Nearest PDB structures (foldseek):
  8glv-assembly1_Cn  TM=9.345E-01  e=2.077E-09  Chlamydomonas reinhardtii
  8glv-assembly1_Co  TM=9.388E-01  e=8.869E-07  Chlamydomonas reinhardtii
  4w8f-assembly3_B  TM=8.800E-01  e=1.465E-03  Saccharomyces cerevisiae S288C
  7mi6-assembly1_A  TM=8.831E-01  e=6.879E-03  Saccharomyces cerevisiae
  1vlh-assembly1_F  TM=2.094E-01  e=8.783E+00  Thermotoga maritima

InterPro domains:
  IPR024317 Dynein heavy chain, AAA module D4 [PF12780] (1-107)
  IPR026983 Dynein heavy chain [PTHR46961] (1-108)
  IPR027417 P-loop containing nucleoside triphosphate hydrolase [G3DSA:3.40.50.300] (1-107)
  IPR027417 P-loop containing nucleoside triphosphate hydrolase [SSF52540] (1-90)

Foldseek 3Di:
DDDDDDDDDPPPCPVVVVVVVCVVVVAAEQEDDDDVPDDPVNVLVSVLVVLLVVLPTHYDYDDDPVNPPDPVSVVQVVCCVPVVDRPPSDDPVSVVVSVVSNVVVDPPDDPDD

Sequence (113 aa):
RGNALLVGVGGSGKQSLTRLAACCAQYSLFVIQLSRGYGEYEFREDLKKLYSLLCKQAVVFMFSDAHVVDESFLELVNNMLTTGIVPALFSDEEKAPLIESVRKEVPSGTADA

pLDDT: mean 90.75, std 11.3, range [36.81, 98.0]

Mean predicted aligned error: 5.34 Å

Organism: NCBI:txid70186